Protein AF-A0A0F9V0U1-F1 (afdb_monomer_lite)

Structure (mmCIF, N/CA/C/O backbone):
data_AF-A0A0F9V0U1-F1
#
_entry.id   AF-A0A0F9V0U1-F1
#
loop_
_atom_site.group_PDB
_atom_site.id
_atom_site.type_symbol
_atom_site.label_atom_id
_atom_site.label_alt_id
_atom_site.label_comp_id
_atom_site.label_asym_id
_atom_site.label_entity_id
_atom_site.label_seq_id
_atom_site.pdbx_PDB_ins_code
_atom_site.Cartn_x
_atom_site.Cartn_y
_atom_site.Cartn_z
_atom_site.occupancy
_atom_site.B_iso_or_equiv
_atom_site.auth_seq_id
_atom_site.auth_comp_id
_atom_site.auth_asym_id
_atom_site.auth_atom_id
_atom_site.pdbx_PDB_model_num
ATOM 1 N N . MET A 1 1 ? -17.342 7.601 -14.943 1.00 50.09 1 MET A N 1
ATOM 2 C CA . MET A 1 1 ? -16.100 7.840 -14.166 1.00 50.09 1 MET A CA 1
ATOM 3 C C . MET A 1 1 ? -15.306 6.563 -13.834 1.00 50.09 1 MET A C 1
ATOM 5 O O . MET A 1 1 ? -14.216 6.699 -13.304 1.00 50.09 1 MET A O 1
ATOM 9 N N . MET A 1 2 ? -15.755 5.350 -14.202 1.00 48.31 2 MET A N 1
ATOM 10 C CA . MET A 1 2 ? -15.071 4.096 -13.814 1.00 48.31 2 MET A CA 1
ATOM 11 C C . MET A 1 2 ? -13.835 3.713 -14.657 1.00 48.31 2 MET A C 1
ATOM 13 O O . MET A 1 2 ? -12.895 3.128 -14.130 1.00 48.31 2 MET A O 1
ATOM 17 N N . ALA A 1 3 ? -13.763 4.109 -15.934 1.00 50.47 3 ALA A N 1
ATOM 18 C CA . ALA A 1 3 ? -12.653 3.733 -16.826 1.00 50.47 3 ALA A CA 1
ATOM 19 C C . ALA A 1 3 ? -11.291 4.363 -16.455 1.00 50.47 3 ALA A C 1
ATOM 21 O O . ALA A 1 3 ? -10.243 3.757 -16.667 1.00 50.47 3 ALA A O 1
ATOM 22 N N . LYS A 1 4 ? -11.293 5.564 -15.856 1.00 56.06 4 LYS A N 1
ATOM 23 C CA . LYS A 1 4 ? -10.058 6.251 -15.431 1.00 56.06 4 LYS A CA 1
ATOM 24 C C . LYS A 1 4 ? -9.388 5.571 -14.233 1.00 56.06 4 LYS A C 1
ATOM 26 O O . LYS A 1 4 ? -8.176 5.680 -14.087 1.00 56.06 4 LYS A O 1
ATOM 31 N N . THR A 1 5 ? -10.160 4.888 -13.390 1.00 57.50 5 THR A N 1
ATOM 32 C CA . THR A 1 5 ? -9.643 4.182 -12.210 1.00 57.50 5 THR A CA 1
ATOM 33 C C . THR A 1 5 ? -8.910 2.910 -12.622 1.00 57.50 5 THR A C 1
ATOM 35 O O . THR A 1 5 ? -7.781 2.703 -12.199 1.00 57.50 5 THR A O 1
ATOM 38 N N . ILE A 1 6 ? -9.493 2.127 -13.537 1.00 57.16 6 ILE A N 1
ATOM 39 C CA . ILE A 1 6 ? -8.896 0.882 -14.046 1.00 57.16 6 ILE A CA 1
ATOM 40 C C . ILE A 1 6 ? -7.582 1.161 -14.787 1.00 57.16 6 ILE A C 1
ATOM 42 O O . ILE A 1 6 ? -6.580 0.496 -14.534 1.00 57.16 6 ILE A O 1
ATOM 46 N N . GLN A 1 7 ? -7.555 2.182 -15.654 1.00 65.44 7 GLN A N 1
ATOM 47 C CA . GLN A 1 7 ? -6.337 2.546 -16.385 1.00 65.44 7 GLN A CA 1
ATOM 48 C C . GLN A 1 7 ? -5.203 2.958 -15.435 1.00 65.44 7 GLN A C 1
ATOM 50 O O . GLN A 1 7 ? -4.074 2.508 -15.601 1.00 65.44 7 GLN A O 1
ATOM 55 N N . LYS A 1 8 ? -5.513 3.728 -14.382 1.00 67.19 8 LYS A N 1
ATOM 56 C CA . LYS A 1 8 ? -4.530 4.103 -13.354 1.00 67.19 8 LYS A CA 1
ATOM 57 C C . LYS A 1 8 ? -3.956 2.895 -12.615 1.00 67.19 8 LYS A C 1
ATOM 59 O O . LYS A 1 8 ? -2.761 2.877 -12.338 1.00 67.19 8 LYS A O 1
ATOM 64 N N . THR A 1 9 ? -4.776 1.891 -12.308 1.00 60.41 9 THR A N 1
ATOM 65 C CA . THR A 1 9 ? -4.309 0.653 -11.666 1.00 60.41 9 THR A CA 1
ATOM 66 C C . THR A 1 9 ? -3.367 -0.133 -12.582 1.00 60.41 9 THR A C 1
ATOM 68 O O . THR A 1 9 ? -2.330 -0.611 -12.125 1.00 60.41 9 THR A O 1
ATOM 71 N N . ILE A 1 10 ? -3.679 -0.216 -13.880 1.00 66.06 10 ILE A N 1
ATOM 72 C CA . ILE A 1 10 ? -2.830 -0.879 -14.885 1.00 66.06 10 ILE A CA 1
ATOM 73 C C . ILE A 1 10 ? -1.492 -0.146 -15.044 1.00 66.06 10 ILE A C 1
ATOM 75 O O . ILE A 1 10 ? -0.438 -0.783 -15.064 1.00 66.06 10 ILE A O 1
ATOM 79 N N . ASP A 1 11 ? -1.516 1.183 -15.127 1.00 69.12 11 ASP A N 1
ATOM 80 C CA . ASP A 1 11 ? -0.304 1.993 -15.272 1.00 69.12 11 ASP A CA 1
ATOM 81 C C . AS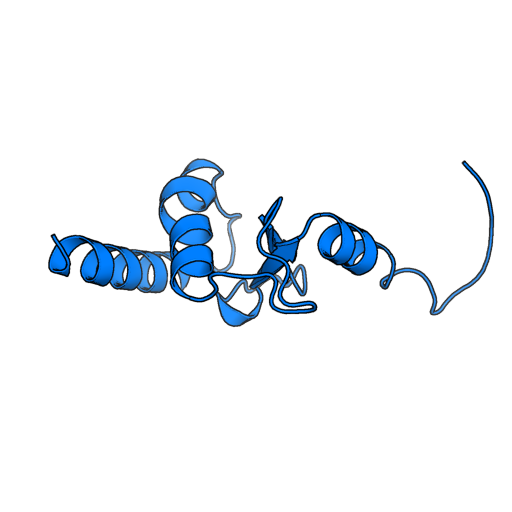P A 1 11 ? 0.589 1.887 -14.028 1.00 69.12 11 ASP A C 1
ATOM 83 O O . ASP A 1 11 ? 1.809 1.775 -14.151 1.00 69.12 11 ASP A O 1
ATOM 87 N N . ALA A 1 12 ? -0.011 1.844 -12.834 1.00 64.62 12 ALA A N 1
ATOM 88 C CA . ALA A 1 12 ? 0.715 1.651 -11.585 1.00 64.62 12 ALA A CA 1
ATOM 89 C C . ALA A 1 12 ? 1.382 0.270 -11.496 1.00 64.62 12 ALA A C 1
ATOM 91 O O . ALA A 1 12 ? 2.550 0.195 -11.116 1.00 64.62 12 ALA A O 1
ATOM 92 N N . ALA A 1 13 ? 0.687 -0.803 -11.892 1.00 62.47 13 ALA A N 1
ATOM 93 C CA . ALA A 1 13 ? 1.260 -2.150 -11.937 1.00 62.47 13 ALA A CA 1
ATOM 94 C C . ALA A 1 13 ? 2.458 -2.224 -12.906 1.00 62.47 13 ALA A C 1
ATOM 96 O O . ALA A 1 13 ? 3.539 -2.670 -12.526 1.00 62.47 13 ALA A O 1
ATOM 97 N N . ARG A 1 14 ? 2.307 -1.684 -14.125 1.00 66.19 14 ARG A N 1
ATOM 98 C CA . ARG A 1 14 ? 3.361 -1.666 -15.160 1.00 66.19 14 ARG A CA 1
ATOM 99 C C . ARG A 1 14 ? 4.577 -0.824 -14.785 1.00 66.19 14 ARG A C 1
ATOM 101 O O . ARG A 1 14 ? 5.711 -1.215 -15.046 1.00 66.19 14 ARG A O 1
ATOM 108 N N . ALA A 1 15 ? 4.361 0.362 -14.219 1.00 61.16 15 ALA A N 1
ATOM 109 C CA . ALA A 1 15 ? 5.459 1.265 -13.884 1.00 61.16 15 ALA A CA 1
ATOM 110 C C . ALA A 1 15 ? 6.337 0.716 -12.750 1.00 61.16 15 ALA A C 1
ATOM 112 O O . ALA A 1 15 ? 7.507 1.081 -12.627 1.00 61.16 15 ALA A O 1
ATOM 113 N N . TYR A 1 16 ? 5.766 -0.160 -11.930 1.00 59.66 16 TYR A N 1
ATOM 114 C CA . TYR A 1 16 ? 6.391 -0.692 -10.739 1.00 59.66 16 TYR A CA 1
ATOM 115 C C . TYR A 1 16 ? 7.211 -1.966 -11.012 1.00 59.66 16 TYR A C 1
ATOM 117 O O . TYR A 1 16 ? 8.331 -2.065 -10.517 1.00 59.66 16 TYR A O 1
ATOM 125 N N . GLU A 1 17 ? 6.765 -2.846 -11.921 1.00 54.44 17 GLU A N 1
ATOM 126 C CA . GLU A 1 17 ? 7.571 -3.979 -12.430 1.00 54.44 17 GLU A CA 1
ATOM 127 C C . GLU A 1 17 ? 8.930 -3.545 -13.019 1.00 54.44 17 GLU A C 1
ATOM 129 O O . GLU A 1 17 ? 9.879 -4.323 -13.061 1.00 54.44 17 GLU A O 1
ATOM 134 N N . LYS A 1 18 ? 9.061 -2.280 -13.444 1.00 52.09 18 LYS A N 1
ATOM 135 C CA . LYS A 1 18 ? 10.265 -1.752 -14.102 1.00 52.09 18 LYS A CA 1
ATOM 136 C C . LYS A 1 18 ? 11.351 -1.221 -13.144 1.00 52.09 18 LYS A C 1
ATOM 138 O O . LYS A 1 18 ? 12.430 -0.870 -13.618 1.00 52.09 18 LYS A O 1
ATOM 143 N N . ARG A 1 19 ? 11.110 -1.094 -11.829 1.00 53.66 19 ARG A N 1
ATOM 144 C CA . ARG A 1 19 ? 12.031 -0.397 -10.891 1.00 53.66 19 ARG A CA 1
ATOM 145 C C . ARG A 1 19 ? 12.478 -1.245 -9.703 1.00 53.66 19 ARG A C 1
ATOM 147 O O . ARG A 1 19 ? 12.335 -0.858 -8.550 1.00 53.66 19 ARG A O 1
ATOM 154 N N . VAL A 1 20 ? 13.099 -2.369 -10.022 1.00 52.78 20 VAL A N 1
ATOM 155 C CA . VAL A 1 20 ? 13.578 -3.371 -9.062 1.00 52.78 20 VAL A CA 1
ATOM 156 C C . VAL A 1 20 ? 14.987 -3.068 -8.497 1.00 52.78 20 VAL A C 1
ATOM 158 O O . VAL A 1 20 ? 15.575 -3.946 -7.900 1.00 52.78 20 VAL A O 1
ATOM 161 N N . TYR A 1 21 ? 15.571 -1.863 -8.635 1.00 44.53 21 TYR A N 1
ATOM 162 C CA . TYR A 1 21 ? 16.952 -1.667 -8.123 1.00 44.53 21 TYR A CA 1
ATOM 163 C C . TYR A 1 21 ? 17.369 -0.273 -7.607 1.00 44.53 21 TYR A C 1
ATOM 165 O O . TYR A 1 21 ? 18.333 -0.194 -6.859 1.00 44.53 21 TYR A O 1
ATOM 173 N N . ASP A 1 22 ? 16.659 0.820 -7.921 1.00 48.62 22 ASP A N 1
ATOM 174 C CA . ASP A 1 22 ? 17.202 2.187 -7.709 1.00 48.62 22 ASP A CA 1
ATOM 175 C C . ASP A 1 22 ? 16.459 3.050 -6.675 1.00 48.62 22 ASP A C 1
ATOM 177 O O . ASP A 1 22 ? 16.565 4.277 -6.651 1.00 48.62 22 ASP A O 1
ATOM 181 N N . GLY A 1 23 ? 15.687 2.417 -5.794 1.00 59.38 23 GLY A N 1
ATOM 182 C CA . GLY A 1 23 ? 14.857 3.136 -4.836 1.00 59.38 23 GLY A CA 1
ATOM 183 C C . GLY A 1 23 ? 13.645 3.792 -5.505 1.00 59.38 23 GLY A C 1
ATOM 184 O O . GLY A 1 23 ? 13.692 4.456 -6.545 1.00 59.38 23 GLY A O 1
ATOM 185 N N . ILE A 1 24 ? 12.481 3.597 -4.899 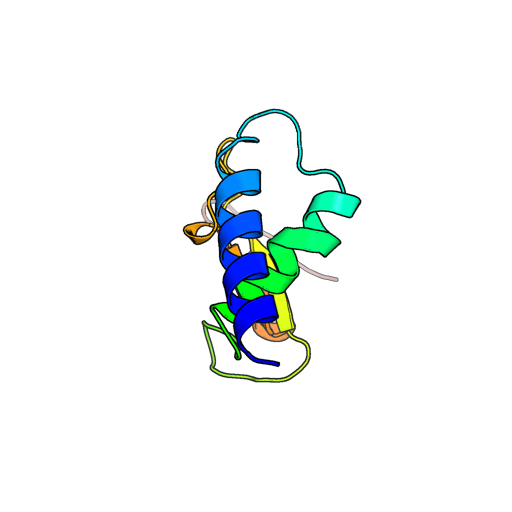1.00 68.88 24 ILE A N 1
ATOM 186 C CA . ILE A 1 24 ? 11.257 4.232 -5.371 1.00 68.88 24 ILE A CA 1
ATOM 187 C C . ILE A 1 24 ? 11.288 5.706 -4.969 1.00 68.88 24 ILE A C 1
ATOM 189 O O . ILE A 1 24 ? 11.314 6.043 -3.787 1.00 68.88 24 ILE A O 1
ATOM 193 N N . SER A 1 25 ? 11.242 6.609 -5.953 1.00 75.38 25 SER A N 1
ATOM 194 C CA . SER A 1 25 ? 11.128 8.035 -5.650 1.00 75.38 25 SER A CA 1
ATOM 195 C C . SER A 1 25 ? 9.842 8.317 -4.868 1.00 75.38 25 SER A C 1
ATOM 197 O O . SER A 1 25 ? 8.785 7.743 -5.143 1.00 75.38 25 SER A O 1
ATOM 199 N N . ARG A 1 26 ? 9.901 9.266 -3.924 1.00 76.81 26 ARG A N 1
ATOM 200 C CA . ARG A 1 26 ? 8.731 9.690 -3.133 1.00 76.81 26 ARG A CA 1
ATOM 201 C C . ARG A 1 26 ? 7.532 10.028 -4.021 1.00 76.81 26 ARG A C 1
ATOM 203 O O . ARG A 1 26 ? 6.407 9.667 -3.702 1.00 76.81 26 ARG A O 1
ATOM 210 N N . ARG A 1 27 ? 7.771 10.693 -5.154 1.00 78.81 27 ARG A N 1
ATOM 211 C CA . ARG A 1 27 ? 6.725 11.021 -6.127 1.00 78.81 27 ARG A CA 1
ATOM 212 C C . ARG A 1 27 ? 6.058 9.765 -6.691 1.00 78.81 27 ARG A C 1
ATOM 214 O O . ARG A 1 27 ? 4.838 9.688 -6.708 1.00 78.81 27 ARG A O 1
ATOM 221 N N . PHE A 1 28 ? 6.848 8.769 -7.086 1.00 79.62 28 PHE A N 1
ATOM 222 C CA . PHE A 1 28 ? 6.333 7.511 -7.619 1.00 79.62 28 PHE A CA 1
ATOM 223 C C . PHE A 1 28 ? 5.517 6.725 -6.580 1.00 79.62 28 PHE A C 1
ATOM 225 O O . PHE A 1 28 ? 4.446 6.204 -6.894 1.00 79.62 28 PHE A O 1
ATOM 232 N N . TRP A 1 29 ? 5.975 6.719 -5.324 1.00 80.38 29 TRP A N 1
ATOM 233 C CA . TRP A 1 29 ? 5.253 6.113 -4.204 1.00 80.38 29 TRP A CA 1
ATOM 234 C C . TRP A 1 29 ? 3.835 6.678 -4.044 1.00 80.38 29 TRP A C 1
ATOM 236 O O . TRP A 1 29 ? 2.866 5.926 -3.954 1.00 80.38 29 TRP A O 1
ATOM 246 N N . TRP A 1 30 ? 3.707 8.008 -4.037 1.00 82.06 30 TRP A N 1
ATOM 247 C CA . TRP A 1 30 ? 2.422 8.683 -3.839 1.00 82.06 30 TRP A CA 1
ATOM 248 C C . TRP A 1 30 ? 1.523 8.666 -5.076 1.00 82.06 30 TRP A C 1
ATOM 250 O O . TRP A 1 30 ? 0.309 8.546 -4.929 1.00 82.06 30 TRP A O 1
ATOM 260 N N . GLU A 1 31 ? 2.088 8.786 -6.278 1.00 83.19 31 GLU A N 1
ATOM 261 C CA . GLU A 1 31 ? 1.300 8.847 -7.514 1.00 83.19 31 GLU A CA 1
ATOM 262 C C . GLU A 1 31 ? 0.762 7.477 -7.952 1.00 83.19 31 GLU A C 1
ATOM 264 O O . GLU A 1 31 ? -0.333 7.418 -8.510 1.00 83.19 31 GLU A O 1
ATOM 269 N N . TYR A 1 32 ? 1.496 6.387 -7.693 1.00 81.38 32 TYR A N 1
ATOM 270 C CA . TYR A 1 32 ? 1.181 5.073 -8.269 1.00 81.38 32 TYR A CA 1
ATOM 271 C C . TYR A 1 32 ? 1.048 3.967 -7.224 1.00 81.38 32 TYR A C 1
ATOM 273 O O . TYR A 1 32 ? 0.038 3.265 -7.209 1.00 81.38 32 TYR A O 1
ATOM 281 N N . VAL A 1 33 ? 2.023 3.824 -6.321 1.00 81.31 33 VAL A N 1
ATOM 282 C CA . VAL A 1 33 ? 2.076 2.672 -5.402 1.00 81.31 33 VAL A CA 1
ATOM 283 C C . VAL A 1 33 ? 0.962 2.724 -4.360 1.00 81.31 33 VAL A C 1
ATOM 285 O O . VAL A 1 33 ? 0.172 1.787 -4.256 1.00 81.31 33 VAL A O 1
ATOM 288 N N . LYS A 1 34 ? 0.845 3.835 -3.621 1.00 84.31 34 LYS A N 1
ATOM 289 C CA . LYS A 1 34 ? -0.211 4.004 -2.611 1.00 84.31 34 LYS A CA 1
ATOM 290 C C . LYS A 1 34 ? -1.614 3.825 -3.201 1.00 84.31 34 LYS A C 1
ATOM 292 O O . LYS A 1 34 ? -2.367 3.013 -2.667 1.00 84.31 34 LYS A O 1
ATOM 297 N N . PRO A 1 35 ? -1.976 4.502 -4.307 1.00 86.94 35 PRO A N 1
ATOM 298 C CA . PRO A 1 35 ? -3.275 4.300 -4.939 1.00 86.94 35 PRO A CA 1
ATOM 299 C C . PRO A 1 35 ? -3.525 2.859 -5.393 1.00 86.94 35 PRO A C 1
ATOM 301 O O . PRO A 1 35 ? -4.646 2.380 -5.250 1.00 86.94 35 PRO A O 1
ATOM 304 N N . ALA A 1 36 ? -2.513 2.156 -5.916 1.00 85.62 36 ALA A N 1
ATOM 305 C CA . ALA A 1 36 ? -2.660 0.765 -6.341 1.00 85.62 36 ALA A CA 1
ATOM 306 C C . ALA A 1 36 ? -2.971 -0.165 -5.161 1.00 85.62 36 ALA A C 1
ATOM 308 O O . ALA A 1 36 ? -3.911 -0.953 -5.243 1.00 85.62 36 ALA A O 1
ATOM 309 N N . VAL A 1 37 ? -2.248 -0.024 -4.046 1.00 86.94 37 VAL A N 1
ATOM 310 C CA . VAL A 1 37 ? -2.500 -0.815 -2.831 1.00 86.94 37 VAL A CA 1
ATOM 311 C C . VAL A 1 37 ? -3.880 -0.499 -2.250 1.00 86.94 37 VAL A C 1
ATOM 313 O O . VAL A 1 37 ? -4.627 -1.423 -1.962 1.00 86.94 37 VAL A O 1
ATOM 316 N N . HIS A 1 38 ? -4.276 0.776 -2.183 1.00 87.88 38 HIS A N 1
ATOM 317 C CA . HIS A 1 38 ? -5.622 1.177 -1.743 1.00 87.88 38 HIS A CA 1
ATOM 318 C C . HIS A 1 38 ? -6.753 0.771 -2.703 1.00 87.88 38 HIS A C 1
ATOM 320 O O . HIS A 1 38 ? -7.913 0.722 -2.306 1.00 87.88 38 HIS A O 1
ATOM 326 N N . SER A 1 39 ? -6.445 0.524 -3.979 1.00 86.50 39 SER A N 1
ATOM 327 C CA . SER A 1 39 ? -7.425 -0.001 -4.939 1.00 86.50 39 SER A CA 1
ATOM 328 C C . SER A 1 39 ? -7.580 -1.515 -4.814 1.00 86.50 39 SER A C 1
ATOM 330 O O . SER A 1 39 ? -8.653 -2.038 -5.100 1.00 86.50 39 SER A O 1
ATOM 332 N N . ARG A 1 40 ? -6.509 -2.215 -4.414 1.00 87.19 40 ARG A N 1
ATOM 333 C CA . ARG A 1 40 ? -6.516 -3.657 -4.150 1.00 87.19 40 ARG A CA 1
ATOM 334 C C . ARG A 1 40 ? -7.181 -3.971 -2.812 1.00 87.19 40 ARG A C 1
ATOM 336 O O . ARG A 1 40 ? -8.052 -4.831 -2.754 1.00 87.19 40 ARG A O 1
ATOM 343 N N . ASP A 1 41 ? -6.778 -3.257 -1.768 1.00 88.38 41 ASP A N 1
ATOM 344 C CA . ASP A 1 41 ? -7.223 -3.458 -0.396 1.00 88.38 41 ASP A CA 1
ATOM 345 C C . ASP A 1 41 ? -7.956 -2.199 0.075 1.00 88.38 41 ASP A C 1
ATOM 347 O O . ASP A 1 41 ? -7.402 -1.103 0.042 1.00 88.38 41 ASP A O 1
ATOM 351 N N . THR A 1 42 ? -9.197 -2.330 0.542 1.00 90.81 42 THR A N 1
ATOM 352 C CA . THR A 1 42 ? -9.951 -1.188 1.096 1.00 90.81 42 THR A CA 1
ATOM 353 C C . THR A 1 42 ? -9.807 -1.062 2.610 1.00 90.81 42 THR A C 1
ATOM 355 O O . THR A 1 42 ? -10.052 0.004 3.167 1.00 90.81 42 THR A O 1
ATOM 358 N N . ASN A 1 43 ? -9.410 -2.150 3.274 1.00 93.62 43 ASN A N 1
ATOM 359 C CA . ASN A 1 43 ? -9.345 -2.287 4.725 1.00 93.62 43 ASN A CA 1
ATOM 360 C C . ASN A 1 43 ? -7.982 -2.872 5.123 1.00 93.62 43 ASN A C 1
ATOM 362 O O . ASN A 1 43 ? -7.266 -3.427 4.289 1.00 93.62 43 ASN A O 1
ATOM 366 N N . CYS A 1 44 ? -7.644 -2.807 6.409 1.00 93.69 44 CYS A N 1
ATOM 367 C CA . CYS A 1 44 ? -6.468 -3.471 6.957 1.00 93.69 44 CYS A CA 1
ATOM 368 C C . CYS A 1 44 ? -6.516 -4.972 6.651 1.00 93.69 44 CYS A C 1
ATOM 370 O O . CYS A 1 44 ? -7.412 -5.669 7.127 1.00 93.69 44 CYS A O 1
ATOM 372 N N . VAL A 1 45 ? -5.523 -5.497 5.935 1.00 93.31 45 VAL A N 1
ATOM 373 C CA . VAL A 1 45 ? -5.517 -6.912 5.522 1.00 93.31 45 VAL A CA 1
ATOM 374 C C . VAL A 1 45 ? -5.309 -7.887 6.686 1.00 93.31 45 VAL A C 1
ATOM 376 O O . VAL A 1 45 ? -5.560 -9.078 6.542 1.00 93.31 45 VAL A O 1
ATOM 379 N N . ARG A 1 46 ? -4.870 -7.396 7.855 1.00 91.50 46 ARG A N 1
ATOM 380 C CA . ARG A 1 46 ? -4.632 -8.225 9.050 1.00 91.50 46 ARG A CA 1
ATOM 381 C C . ARG A 1 46 ? -5.810 -8.277 10.018 1.00 91.50 46 ARG A C 1
ATOM 383 O O . ARG A 1 46 ? -6.024 -9.310 10.638 1.00 91.50 46 ARG A O 1
ATOM 390 N N . CYS A 1 47 ? -6.541 -7.175 10.190 1.00 92.75 47 CYS A N 1
ATOM 391 C CA . CYS A 1 47 ? -7.618 -7.092 11.188 1.00 92.75 47 CYS A CA 1
ATOM 392 C C . CYS A 1 47 ? -8.955 -6.569 10.649 1.00 92.75 47 CYS A C 1
ATOM 394 O O . CYS A 1 47 ? -9.920 -6.505 11.401 1.00 92.75 47 CYS A O 1
ATOM 396 N N . GLY A 1 48 ? -9.022 -6.150 9.383 1.00 93.81 48 GLY A N 1
ATOM 397 C CA . GLY A 1 48 ? -10.230 -5.593 8.770 1.00 93.81 48 GLY A CA 1
ATOM 398 C C . GLY A 1 48 ? -10.566 -4.151 9.168 1.00 93.81 48 GLY A C 1
ATOM 399 O O . GLY A 1 48 ? -11.538 -3.607 8.655 1.00 93.81 48 GLY A O 1
ATOM 400 N N . GLY A 1 49 ? -9.781 -3.508 10.040 1.00 93.69 49 GLY A N 1
ATOM 401 C CA . GLY A 1 49 ? -9.992 -2.105 10.414 1.00 93.69 49 GLY A CA 1
ATOM 402 C C . GLY A 1 49 ? -9.939 -1.167 9.205 1.00 93.69 49 GLY A C 1
ATOM 403 O O . GLY A 1 49 ? -9.194 -1.418 8.263 1.00 93.69 49 GLY A O 1
ATOM 404 N N . THR A 1 50 ? -10.711 -0.085 9.229 1.00 92.19 50 THR A N 1
ATOM 405 C CA . THR A 1 50 ? -10.860 0.845 8.092 1.00 92.19 50 THR A CA 1
ATOM 406 C C . THR A 1 50 ? -10.229 2.216 8.332 1.00 92.19 50 THR A C 1
ATOM 408 O O . THR A 1 50 ? -10.125 3.028 7.416 1.00 92.19 50 THR A O 1
ATOM 411 N N . GLU A 1 51 ? -9.775 2.479 9.555 1.00 89.00 51 GLU A N 1
ATOM 412 C CA . GLU A 1 51 ? -9.239 3.774 9.963 1.00 89.00 51 GLU A CA 1
ATOM 413 C C . GLU A 1 51 ? -7.709 3.777 10.001 1.00 89.00 51 GLU A C 1
ATOM 415 O O . GLU A 1 51 ? -7.069 2.779 10.346 1.00 89.00 51 GLU A O 1
ATOM 420 N N . ASN A 1 52 ? -7.117 4.943 9.714 1.00 90.25 52 ASN A N 1
ATOM 421 C CA . ASN A 1 52 ? -5.671 5.180 9.800 1.00 90.25 52 ASN A CA 1
ATOM 422 C C . ASN A 1 52 ? -4.844 4.131 9.034 1.00 90.25 52 ASN A C 1
ATOM 424 O O . ASN A 1 52 ? -3.901 3.552 9.584 1.00 90.25 52 ASN A O 1
ATOM 428 N N . LEU A 1 53 ? -5.249 3.860 7.791 1.00 92.00 53 LEU A N 1
ATOM 429 C CA . LEU A 1 53 ? -4.612 2.892 6.905 1.00 92.00 53 LEU A CA 1
ATOM 430 C C . LEU A 1 53 ? -3.354 3.476 6.260 1.00 92.00 53 LEU A C 1
ATOM 432 O O . LEU A 1 53 ? -3.376 4.595 5.748 1.00 92.00 53 LEU A O 1
ATOM 436 N N . ASP A 1 54 ? -2.275 2.699 6.255 1.00 90.25 54 ASP A N 1
ATOM 437 C CA . ASP A 1 54 ? -1.040 3.025 5.554 1.00 90.25 54 ASP A CA 1
ATOM 438 C C . ASP A 1 54 ? -0.418 1.782 4.910 1.00 90.25 54 ASP A C 1
ATOM 440 O O . ASP A 1 54 ? -0.690 0.642 5.298 1.00 90.25 54 ASP A O 1
ATOM 444 N N . VAL A 1 55 ? 0.409 2.016 3.895 1.00 88.19 55 VAL A N 1
ATOM 445 C CA . VAL A 1 55 ? 1.050 0.956 3.118 1.00 88.19 55 VAL A CA 1
ATOM 446 C C . VAL A 1 55 ? 2.325 0.502 3.822 1.00 88.19 55 VAL A C 1
ATOM 448 O O . VAL A 1 55 ? 3.298 1.247 3.925 1.00 88.19 55 VAL A O 1
ATOM 451 N N . HIS A 1 56 ? 2.311 -0.747 4.266 1.00 85.44 56 HIS A N 1
ATOM 452 C CA . HIS A 1 56 ? 3.409 -1.444 4.914 1.00 85.44 56 HIS A CA 1
ATOM 453 C C . HIS A 1 56 ? 4.200 -2.281 3.909 1.00 85.44 56 HIS A C 1
ATOM 455 O O . HIS A 1 56 ? 3.616 -2.899 3.022 1.00 85.44 56 HIS A O 1
ATOM 461 N N . HIS A 1 57 ? 5.517 -2.360 4.088 1.00 84.38 57 HIS A N 1
ATOM 462 C CA . HIS A 1 57 ? 6.371 -3.293 3.354 1.00 84.38 57 HIS A CA 1
ATOM 463 C C . HIS A 1 57 ? 6.505 -4.584 4.169 1.00 84.38 57 HIS A C 1
ATOM 465 O O . HIS A 1 57 ? 7.031 -4.538 5.277 1.00 84.38 57 HIS A O 1
ATOM 471 N N . LYS A 1 58 ? 6.072 -5.734 3.631 1.00 79.38 58 LYS A N 1
ATOM 472 C CA . LYS A 1 58 ? 6.222 -7.053 4.279 1.00 79.38 58 LYS A CA 1
ATOM 473 C C . LYS A 1 58 ? 7.687 -7.372 4.540 1.00 79.38 58 LYS A C 1
ATOM 475 O O . LYS A 1 58 ? 8.043 -7.845 5.613 1.00 79.38 58 LYS A O 1
ATOM 480 N N . ASN A 1 59 ? 8.527 -7.107 3.542 1.00 71.00 59 ASN A N 1
ATOM 481 C CA . ASN A 1 59 ? 9.967 -7.268 3.602 1.00 71.00 59 ASN A CA 1
ATOM 482 C C . ASN A 1 59 ? 10.639 -6.143 2.816 1.00 71.00 59 ASN A C 1
ATOM 484 O O . ASN A 1 59 ? 10.185 -5.777 1.735 1.00 71.00 59 ASN A O 1
ATOM 488 N N . TYR A 1 60 ? 11.745 -5.632 3.350 1.00 65.69 60 TYR A N 1
ATOM 489 C CA . TYR A 1 60 ? 12.687 -4.822 2.587 1.00 65.69 60 TYR A CA 1
ATOM 490 C C . TYR A 1 60 ? 13.560 -5.790 1.785 1.00 65.69 60 TYR A C 1
ATOM 492 O O . TYR A 1 60 ? 14.623 -6.193 2.241 1.00 65.69 60 TYR A O 1
ATOM 500 N N . SER A 1 61 ? 13.018 -6.272 0.670 1.00 61.41 61 SER A N 1
ATOM 501 C CA . SER A 1 61 ? 13.759 -7.041 -0.329 1.00 61.41 61 SER A CA 1
ATOM 502 C C . SER A 1 61 ? 14.243 -6.087 -1.416 1.00 61.41 61 SER A C 1
ATOM 504 O O . SER A 1 61 ? 13.576 -5.085 -1.691 1.00 61.41 61 SER A O 1
ATOM 506 N N . ASP A 1 62 ? 15.363 -6.416 -2.057 1.00 59.00 62 ASP A N 1
ATOM 507 C CA . ASP A 1 62 ? 15.884 -5.673 -3.212 1.00 59.00 62 ASP A CA 1
ATOM 508 C C . ASP A 1 62 ? 14.850 -5.620 -4.349 1.00 59.00 62 ASP A C 1
ATOM 510 O O . ASP A 1 62 ? 14.786 -4.663 -5.117 1.00 59.00 62 ASP A O 1
ATOM 514 N N . THR A 1 63 ? 13.962 -6.617 -4.399 1.00 62.44 63 THR A N 1
ATOM 515 C CA . THR A 1 63 ? 12.801 -6.643 -5.283 1.00 62.44 63 THR A CA 1
ATOM 516 C C . THR A 1 63 ? 11.533 -6.263 -4.528 1.00 62.44 63 THR A C 1
ATOM 518 O O . THR A 1 63 ? 11.124 -6.977 -3.612 1.00 62.44 63 THR A O 1
ATOM 521 N N . LEU A 1 64 ? 10.865 -5.187 -4.944 1.00 66.44 64 LEU A N 1
ATOM 522 C CA . LEU A 1 64 ? 9.570 -4.805 -4.392 1.00 66.44 64 LEU A CA 1
ATOM 523 C C . LEU A 1 64 ? 8.466 -5.125 -5.404 1.00 66.44 64 LEU A C 1
ATOM 525 O O . LEU A 1 64 ? 8.434 -4.544 -6.487 1.00 66.44 64 LEU A O 1
ATOM 529 N N . THR A 1 65 ? 7.580 -6.061 -5.058 1.00 73.19 65 THR A N 1
ATOM 530 C CA . THR A 1 65 ? 6.344 -6.371 -5.789 1.00 73.19 65 THR A CA 1
ATOM 531 C C . THR A 1 65 ? 5.116 -5.818 -5.034 1.00 73.19 65 THR A C 1
ATOM 533 O O . THR A 1 65 ? 5.170 -5.597 -3.826 1.00 73.19 65 THR A O 1
ATOM 536 N N . LEU A 1 66 ? 3.962 -5.616 -5.698 1.00 74.50 66 LEU A N 1
ATOM 537 C CA . LEU A 1 66 ? 2.741 -5.199 -4.985 1.00 74.50 66 LEU A CA 1
ATOM 538 C C . LEU A 1 66 ? 2.372 -6.227 -3.906 1.00 74.50 66 LEU A C 1
ATOM 540 O O . LEU A 1 66 ? 1.808 -5.867 -2.875 1.00 74.50 66 LEU A O 1
ATOM 544 N N . ASN A 1 67 ? 2.716 -7.499 -4.117 1.00 78.38 67 ASN A N 1
ATOM 545 C CA . ASN A 1 67 ? 2.505 -8.573 -3.151 1.00 78.38 67 ASN A CA 1
ATOM 546 C C . ASN A 1 67 ? 3.400 -8.454 -1.911 1.00 78.38 67 ASN A C 1
ATOM 548 O O . ASN A 1 67 ? 3.054 -9.030 -0.879 1.00 78.38 67 ASN A O 1
ATOM 552 N N . ASP A 1 68 ? 4.479 -7.675 -1.980 1.00 79.88 68 ASP A N 1
ATOM 553 C CA . ASP A 1 68 ? 5.337 -7.329 -0.845 1.00 79.88 68 ASP A CA 1
ATOM 554 C C . ASP A 1 68 ? 4.800 -6.137 -0.048 1.00 79.88 68 ASP A C 1
ATOM 556 O O . ASP A 1 68 ? 5.396 -5.747 0.954 1.00 79.88 68 ASP A O 1
ATOM 560 N N . LEU A 1 69 ? 3.661 -5.570 -0.455 1.00 86.69 69 LEU A N 1
ATOM 561 C CA . LEU A 1 69 ? 2.994 -4.474 0.235 1.00 86.69 69 LEU A CA 1
ATOM 562 C C . LEU A 1 69 ? 1.685 -4.936 0.876 1.00 86.69 69 LEU A C 1
ATOM 564 O O . LEU A 1 69 ? 0.949 -5.752 0.319 1.00 86.69 69 LEU A O 1
ATOM 568 N N . GLU A 1 70 ? 1.361 -4.369 2.031 1.00 90.38 70 GLU A N 1
ATOM 569 C CA . GLU A 1 70 ? 0.104 -4.583 2.751 1.00 90.38 70 GLU A CA 1
ATOM 570 C C . GLU A 1 70 ? -0.530 -3.248 3.104 1.00 90.38 70 GLU A C 1
ATOM 572 O O . GLU A 1 70 ? 0.165 -2.330 3.532 1.00 90.38 70 GLU A O 1
ATOM 577 N N . LEU A 1 71 ? -1.854 -3.149 3.007 1.00 93.19 71 LEU A N 1
ATOM 578 C CA . LEU A 1 71 ? -2.567 -2.047 3.635 1.00 93.19 71 LEU A CA 1
ATOM 579 C C . LEU A 1 71 ? -2.861 -2.403 5.091 1.00 93.19 71 LEU A C 1
ATOM 581 O O . LEU A 1 71 ? -3.608 -3.345 5.355 1.00 93.19 71 LEU A O 1
ATOM 585 N N . LEU A 1 72 ? -2.281 -1.669 6.041 1.00 93.19 72 LEU A N 1
ATOM 586 C CA . LEU A 1 72 ? -2.430 -1.926 7.474 1.00 93.19 72 LEU A CA 1
ATOM 587 C C . LEU A 1 72 ? -2.956 -0.693 8.201 1.00 93.19 72 LEU A C 1
ATOM 589 O O . LEU A 1 72 ? -2.550 0.428 7.915 1.00 93.19 72 LEU A O 1
ATOM 593 N N . CYS A 1 73 ? -3.806 -0.895 9.206 1.00 92.94 73 CYS A N 1
ATOM 594 C CA . CYS A 1 73 ? -4.112 0.169 10.158 1.00 92.94 73 CYS A CA 1
ATOM 595 C C . CYS A 1 73 ? -2.898 0.455 11.053 1.00 92.94 73 CYS A C 1
ATOM 597 O O . CYS A 1 73 ? -2.030 -0.400 11.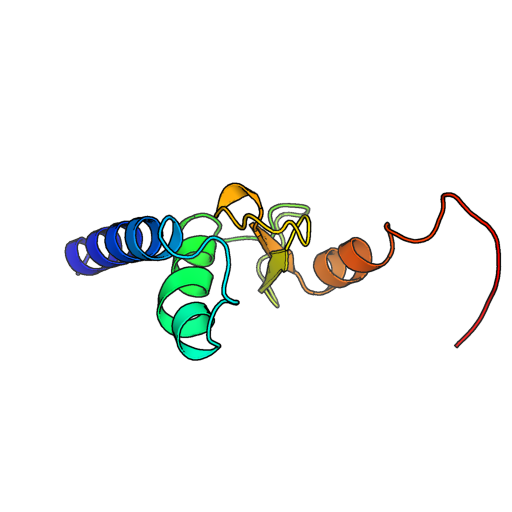243 1.00 92.94 73 CYS A O 1
ATOM 599 N N . ARG A 1 74 ? -2.855 1.644 11.663 1.00 88.81 74 ARG A N 1
ATOM 600 C CA . ARG A 1 74 ? -1.733 2.091 12.508 1.00 88.81 74 ARG A CA 1
ATOM 601 C C . ARG A 1 74 ? -1.321 1.091 13.597 1.00 88.81 74 ARG A C 1
ATOM 603 O O . ARG A 1 74 ? -0.129 0.967 13.866 1.00 88.81 74 ARG A O 1
ATOM 610 N N . SER A 1 75 ? -2.266 0.393 14.231 1.00 88.81 75 SER A N 1
ATOM 611 C CA . SER A 1 75 ? -1.956 -0.613 15.258 1.00 88.81 75 SER A CA 1
ATOM 612 C C . SER A 1 75 ? -1.238 -1.822 14.656 1.00 88.81 75 SER A C 1
ATOM 614 O O . SER A 1 75 ? -0.134 -2.145 15.087 1.00 88.81 75 SER A O 1
ATOM 616 N N . CYS A 1 76 ? -1.793 -2.422 13.599 1.00 88.38 76 CYS A N 1
ATOM 617 C CA . CYS A 1 76 ? -1.159 -3.533 12.884 1.00 88.38 76 CYS A CA 1
ATOM 618 C C . CYS A 1 76 ? 0.177 -3.137 12.245 1.00 88.38 76 CYS A C 1
ATOM 620 O O . CYS A 1 76 ? 1.106 -3.942 12.235 1.00 88.38 76 CYS A O 1
ATOM 622 N N . HIS A 1 77 ? 0.285 -1.902 11.751 1.00 85.88 77 HIS A N 1
ATOM 623 C CA . HIS A 1 77 ? 1.511 -1.366 11.173 1.00 85.88 77 HIS A CA 1
ATOM 624 C C . HIS A 1 77 ? 2.634 -1.321 12.215 1.00 85.88 77 HIS A C 1
ATOM 626 O O . HIS A 1 77 ? 3.731 -1.806 11.958 1.00 85.88 77 HIS A O 1
ATOM 632 N N . LYS A 1 78 ? 2.352 -0.819 13.426 1.00 81.69 78 LYS A N 1
ATOM 633 C CA . LYS A 1 78 ? 3.320 -0.809 14.536 1.00 81.69 78 LYS A CA 1
ATOM 634 C C . LYS A 1 78 ? 3.759 -2.219 14.936 1.00 81.69 78 LYS A C 1
ATOM 636 O O . LYS A 1 78 ? 4.954 -2.443 15.093 1.00 81.69 78 LYS A O 1
ATOM 641 N N . THR A 1 79 ? 2.822 -3.166 15.038 1.00 76.31 79 THR A N 1
ATOM 642 C CA . THR A 1 79 ? 3.126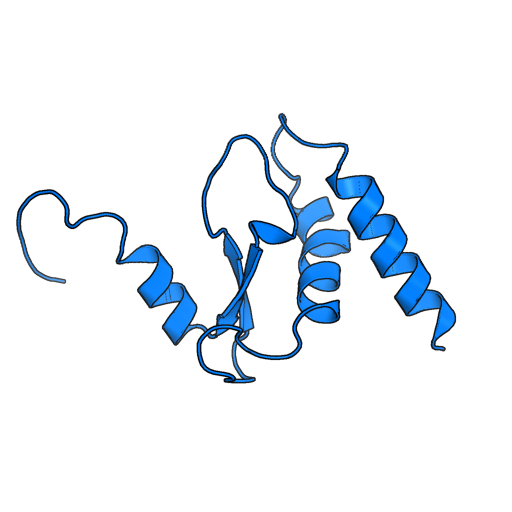 -4.571 15.372 1.00 76.31 79 THR A CA 1
ATOM 643 C C . THR A 1 79 ? 3.965 -5.268 14.296 1.00 76.31 79 THR A C 1
ATOM 645 O O . THR A 1 79 ? 4.762 -6.149 14.605 1.00 76.31 79 THR A O 1
ATOM 648 N N . GLY A 1 80 ? 3.805 -4.888 13.022 1.00 63.44 80 GLY A N 1
ATOM 649 C CA . GLY A 1 80 ? 4.606 -5.415 11.913 1.00 63.44 80 GLY A CA 1
ATOM 650 C C . GLY A 1 80 ? 6.096 -5.085 12.031 1.00 63.44 80 GLY A C 1
ATOM 651 O O . GLY A 1 80 ? 6.925 -5.920 11.689 1.00 63.44 80 GLY A O 1
ATOM 652 N N . HIS A 1 81 ? 6.435 -3.921 12.591 1.00 61.06 81 HIS A N 1
ATOM 653 C CA . HIS A 1 81 ? 7.825 -3.530 12.844 1.00 61.06 81 HIS A CA 1
ATOM 654 C C . HIS A 1 81 ? 8.435 -4.194 14.085 1.00 61.06 81 HIS A C 1
ATOM 656 O O . HIS A 1 81 ? 9.649 -4.279 14.181 1.00 61.06 81 HIS A O 1
ATOM 662 N N . THR A 1 82 ? 7.620 -4.705 15.011 1.00 51.88 82 THR A N 1
ATOM 663 C CA . THR A 1 82 ? 8.093 -5.304 16.274 1.00 51.88 82 THR A CA 1
ATOM 664 C C . THR A 1 82 ? 8.438 -6.793 16.163 1.00 51.88 82 THR A C 1
ATOM 666 O 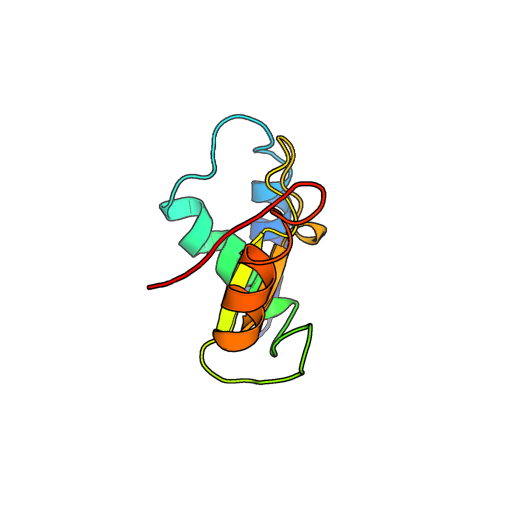O . THR A 1 82 ? 8.896 -7.386 17.131 1.00 51.88 82 THR A O 1
ATOM 669 N N . ARG A 1 83 ? 8.220 -7.433 15.004 1.00 47.81 83 ARG A N 1
ATOM 670 C CA . ARG A 1 83 ? 8.489 -8.871 14.794 1.00 47.81 83 ARG A CA 1
ATOM 671 C C . ARG A 1 83 ? 9.750 -9.158 13.971 1.00 47.81 83 ARG A C 1
ATOM 673 O O . ARG A 1 83 ? 9.789 -10.164 13.265 1.00 47.81 83 ARG A O 1
ATOM 680 N N . LYS A 1 84 ? 10.767 -8.292 14.035 1.00 45.25 84 LYS A N 1
ATOM 681 C CA . LYS A 1 84 ? 12.099 -8.590 13.478 1.00 45.25 84 LYS A CA 1
ATOM 682 C C . LYS A 1 84 ? 13.238 -8.675 14.492 1.00 45.25 84 LYS A C 1
ATOM 684 O O . LYS A 1 84 ? 14.335 -8.988 14.061 1.00 45.25 84 LYS A O 1
ATOM 689 N N . ASP A 1 85 ? 12.963 -8.580 15.794 1.00 43.28 85 ASP A N 1
ATOM 690 C CA . ASP A 1 85 ? 14.021 -8.612 16.818 1.00 43.28 85 ASP A CA 1
ATOM 691 C C . ASP A 1 85 ? 13.740 -9.595 17.965 1.00 43.28 85 ASP A C 1
ATOM 693 O O . ASP A 1 85 ? 13.943 -9.276 19.122 1.00 43.28 85 ASP A O 1
ATOM 697 N N . THR A 1 86 ? 13.247 -10.805 17.693 1.00 40.28 86 THR A N 1
ATOM 698 C CA . THR A 1 86 ? 13.301 -11.888 18.703 1.00 40.28 86 THR A CA 1
ATOM 699 C C . THR A 1 86 ? 13.494 -13.253 18.049 1.00 40.28 86 THR A C 1
ATOM 701 O O . THR A 1 86 ? 12.699 -14.180 18.166 1.00 40.28 86 THR A O 1
ATOM 704 N N . ALA A 1 87 ? 14.626 -13.369 17.364 1.00 41.47 87 ALA A N 1
ATOM 705 C CA . ALA A 1 87 ? 15.452 -14.566 17.453 1.00 41.47 87 ALA A CA 1
ATOM 706 C C . ALA A 1 87 ? 16.868 -14.154 17.884 1.00 41.47 87 ALA A C 1
ATOM 708 O O . ALA A 1 87 ? 17.840 -14.532 17.247 1.00 41.47 87 ALA A O 1
ATOM 709 N N . ASN A 1 88 ? 16.953 -13.284 18.894 1.00 43.53 88 ASN A N 1
ATOM 710 C CA . ASN A 1 88 ? 18.065 -13.138 19.831 1.00 43.53 88 ASN A CA 1
ATOM 711 C C . ASN A 1 88 ? 17.668 -12.088 20.874 1.00 43.53 88 ASN A C 1
ATOM 713 O O . ASN A 1 88 ? 17.271 -10.998 20.493 1.00 43.53 88 ASN A O 1
ATOM 717 N N . GLY A 1 89 ? 17.736 -12.494 22.140 1.00 44.66 89 GLY A N 1
ATOM 718 C CA . GLY A 1 89 ? 18.066 -11.685 23.313 1.00 44.66 89 GLY A CA 1
ATOM 719 C C . GLY A 1 89 ? 17.497 -10.271 23.484 1.00 44.66 89 GLY A C 1
ATOM 720 O O . GLY A 1 89 ? 17.864 -9.355 22.765 1.00 44.66 89 GLY A O 1
ATOM 721 N N . ASP A 1 90 ? 16.759 -10.136 24.587 1.00 48.59 90 ASP A N 1
ATOM 722 C CA . ASP A 1 90 ? 17.016 -9.135 25.632 1.00 48.59 90 ASP A CA 1
ATOM 723 C C . ASP A 1 90 ? 16.554 -7.667 25.453 1.00 48.59 90 ASP A C 1
ATOM 725 O O . ASP A 1 90 ? 16.836 -6.978 24.480 1.00 48.59 90 ASP A O 1
ATOM 729 N N . ASP A 1 91 ? 15.913 -7.219 26.538 1.00 44.19 91 ASP A N 1
ATOM 730 C CA . ASP A 1 91 ? 15.869 -5.871 27.119 1.00 44.19 91 ASP A CA 1
ATOM 731 C C . ASP A 1 91 ? 14.949 -4.743 26.592 1.00 44.19 91 ASP A C 1
ATOM 733 O O . ASP A 1 91 ? 15.151 -4.101 25.569 1.00 44.19 91 ASP A O 1
ATOM 737 N N . GLU A 1 92 ? 13.935 -4.499 27.436 1.00 43.16 92 GLU A N 1
ATOM 738 C CA . GLU A 1 92 ? 13.681 -3.276 28.219 1.00 43.16 92 GLU A CA 1
ATOM 739 C C . GLU A 1 92 ? 13.434 -1.885 27.585 1.00 43.16 92 GLU A C 1
ATOM 741 O O . GLU A 1 92 ? 14.271 -1.283 26.926 1.00 43.16 92 GLU A O 1
ATOM 746 N N . ASN A 1 93 ? 12.305 -1.324 28.056 1.00 38.12 93 ASN A N 1
ATOM 747 C CA . ASN A 1 93 ? 12.038 0.064 28.477 1.00 38.12 93 ASN A CA 1
ATOM 748 C C . ASN A 1 93 ? 12.030 1.228 27.467 1.00 38.12 93 ASN A C 1
ATOM 750 O O . ASN A 1 93 ? 13.009 1.516 26.787 1.00 38.12 93 ASN A O 1
ATOM 754 N N . GLY A 1 94 ? 10.952 2.028 27.553 1.00 34.69 94 GLY A N 1
ATOM 755 C CA . GLY A 1 94 ? 10.936 3.447 27.164 1.00 34.69 94 GLY A CA 1
ATOM 756 C C . GLY A 1 94 ? 9.682 3.907 26.447 1.00 34.69 94 GLY A C 1
ATOM 757 O O . GLY A 1 94 ? 9.759 4.063 25.211 1.00 34.69 94 GLY A O 1
#

Sequence (94 aa):
MMAKTIQKTIDAARAYEKRVYDGISRRFWWEYVKPAVHSRDTNCVRCGGTENLDVHHKNYSDTLTLNDLELLCRSCHKTGHTRKDTANGDDENG

Foldseek 3Di:
DPVVLVVLLVVLQVVQQVDLADDDDPCNCVSRLFSNQCVVDQAFPPPRHRPQWDKAQLDPDSGDHNVRITTHHPVVRVVSVVPPPPVDDDDDDD

InterPro domains:
  IPR002711 HNH endonuclease [PF01844] (44-82)
  IPR003615 HNH nucl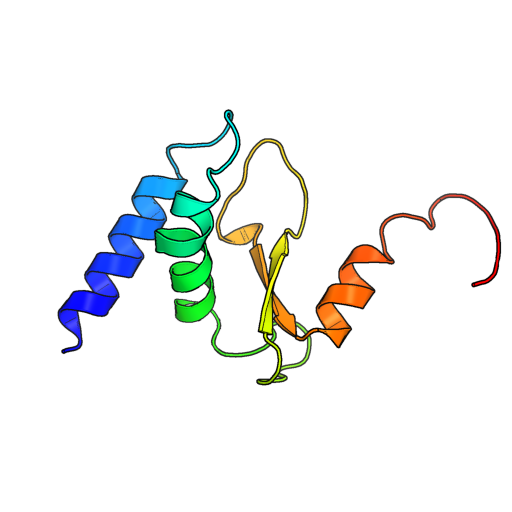ease [SM00507] (32-78)
  IPR003615 HNH nuclease [cd00085] (40-78)

Organism: NCBI:txid412755

Radius of gyration: 15.57 Å; chains: 1; bounding box: 34×26×45 Å

Secondary structure (DSSP, 8-state):
--HHHHHHHHHHHHHHHT-SSS---HHHIIIIIHHHHHHH-SS-TTT---SSEEEEES---SS--GGGEEEEEHHHHHHHHTTSS-SS------

pLDDT: mean 71.2, std 17.4, range [34.69, 93.81]